Protein AF-A0A4D6L9U1-F1 (afdb_monomer_lite)

Foldseek 3Di:
DDDDPPDPPDPDPPPPVDPPDDFDKDFDPPWLVVFVVPDPDDDDDDTDGGPVNDHRMDTDPPDDDDPPDDDDDDDDD

pLDDT: mean 78.32, std 23.48, range [31.67, 97.62]

Radius of gyration: 17.86 Å; chains: 1; bounding box: 42×52×35 Å

Structure (mmCIF, N/CA/C/O backbone):
data_AF-A0A4D6L9U1-F1
#
_entry.id   AF-A0A4D6L9U1-F1
#
loop_
_atom_site.group_PDB
_atom_site.id
_atom_site.type_symbol
_atom_site.label_atom_id
_atom_site.label_alt_id
_atom_site.label_comp_id
_atom_site.label_asym_id
_atom_site.label_entity_id
_atom_site.label_seq_id
_atom_site.pdbx_PDB_ins_code
_atom_site.Cartn_x
_atom_site.Cartn_y
_atom_site.Cartn_z
_atom_site.occupancy
_atom_site.B_iso_or_equiv
_atom_s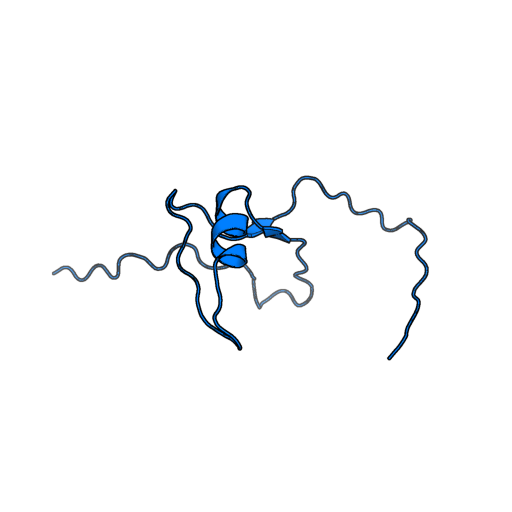ite.auth_seq_id
_atom_site.auth_comp_id
_atom_site.auth_asym_id
_atom_site.auth_atom_id
_atom_site.pdbx_PDB_model_num
ATOM 1 N N . MET A 1 1 ? -25.356 32.116 7.201 1.00 34.03 1 MET A N 1
ATOM 2 C CA . MET A 1 1 ? -25.801 31.010 8.070 1.00 34.03 1 MET A CA 1
ATOM 3 C C . MET A 1 1 ? -25.066 29.760 7.644 1.00 34.03 1 MET A C 1
ATOM 5 O O . MET A 1 1 ? -25.059 29.415 6.472 1.00 34.03 1 MET A O 1
ATOM 9 N N . THR A 1 2 ? -24.337 29.215 8.598 1.00 33.41 2 THR A N 1
ATOM 10 C CA . THR A 1 2 ? -23.317 28.179 8.505 1.00 33.41 2 THR A CA 1
ATOM 11 C C . THR A 1 2 ? -23.952 26.812 8.286 1.00 33.41 2 THR A C 1
ATOM 13 O O . THR A 1 2 ? -24.824 26.443 9.060 1.00 33.41 2 THR A O 1
ATOM 16 N N . LEU A 1 3 ? -23.463 26.041 7.315 1.00 32.47 3 LEU A N 1
ATOM 17 C CA . LEU A 1 3 ? -23.403 24.581 7.409 1.00 32.47 3 LEU A CA 1
ATOM 18 C C . LEU A 1 3 ? -22.082 24.130 6.779 1.00 32.47 3 LEU A C 1
ATOM 20 O O . LEU A 1 3 ? -21.952 23.893 5.583 1.00 32.47 3 LEU A O 1
ATOM 24 N N . THR A 1 4 ? -21.072 24.091 7.638 1.00 34.44 4 THR A N 1
ATOM 25 C CA . THR A 1 4 ? -19.797 23.405 7.463 1.00 34.44 4 THR A CA 1
ATOM 26 C C . THR A 1 4 ? -20.046 21.908 7.285 1.00 34.44 4 THR A C 1
ATOM 28 O O . THR A 1 4 ? -20.307 21.209 8.262 1.00 34.44 4 THR A O 1
ATOM 31 N N . CYS A 1 5 ? -19.919 21.397 6.059 1.00 32.66 5 CYS A N 1
ATOM 32 C CA . CYS A 1 5 ? -19.652 19.976 5.835 1.00 32.66 5 CYS A CA 1
ATOM 33 C C . CYS A 1 5 ? -18.147 19.754 6.051 1.00 32.66 5 CYS A C 1
ATOM 35 O O . CYS A 1 5 ? -17.329 19.813 5.137 1.00 32.66 5 CYS A O 1
ATOM 37 N N . LEU A 1 6 ? -17.782 19.655 7.326 1.00 33.16 6 LEU A N 1
ATOM 38 C CA . LEU A 1 6 ? -16.445 19.339 7.803 1.00 33.16 6 LEU A CA 1
ATOM 39 C C . LEU A 1 6 ? -16.159 17.841 7.577 1.00 33.16 6 LEU A C 1
ATOM 41 O O . LEU A 1 6 ? -16.970 16.999 7.946 1.00 33.16 6 LEU A O 1
ATOM 45 N N . HIS A 1 7 ? -14.960 17.555 7.058 1.00 31.67 7 HIS A N 1
ATOM 46 C CA . HIS A 1 7 ? -14.252 16.263 7.072 1.00 31.67 7 HIS A CA 1
ATOM 47 C C . HIS A 1 7 ? -14.619 15.178 6.045 1.00 31.67 7 HIS A C 1
ATOM 49 O O . HIS A 1 7 ? -14.820 14.020 6.396 1.00 31.67 7 HIS A O 1
ATOM 55 N N . VAL A 1 8 ? -14.473 15.487 4.752 1.00 35.69 8 VAL A N 1
ATOM 56 C CA . VAL A 1 8 ? -13.891 14.495 3.828 1.00 35.69 8 VAL A CA 1
ATOM 57 C C . VAL A 1 8 ? -12.370 14.617 3.951 1.00 35.69 8 VAL A C 1
ATOM 59 O O . VAL A 1 8 ? -11.742 15.477 3.334 1.00 35.69 8 VAL A O 1
ATOM 62 N N . GLN A 1 9 ? -11.770 13.827 4.843 1.00 35.50 9 GLN A N 1
ATOM 63 C CA . GLN A 1 9 ? -10.315 13.723 4.944 1.00 35.50 9 GLN A CA 1
ATOM 64 C C . GLN A 1 9 ? -9.756 13.227 3.603 1.00 35.50 9 GLN A C 1
ATOM 66 O O . GLN A 1 9 ? -9.938 12.070 3.248 1.00 35.50 9 GLN A O 1
ATOM 71 N N . LYS A 1 10 ? -9.056 14.141 2.917 1.00 33.78 10 LYS A N 1
ATOM 72 C CA . LYS A 1 10 ? -8.105 13.934 1.813 1.00 33.78 10 LYS A CA 1
ATOM 73 C C . LYS A 1 10 ? -8.712 13.227 0.582 1.00 33.78 10 LYS A C 1
ATOM 75 O O . LYS A 1 10 ? -8.814 12.003 0.571 1.00 33.78 10 LYS A O 1
ATOM 80 N N . PRO A 1 11 ? -9.080 13.966 -0.485 1.00 37.34 11 PRO A N 1
ATOM 81 C CA . PRO A 1 11 ? -9.490 13.332 -1.726 1.00 37.34 11 PRO A CA 1
ATOM 82 C C . PRO A 1 11 ? -8.307 12.519 -2.243 1.00 37.34 11 PRO A C 1
ATOM 84 O O . PRO A 1 11 ? -7.196 13.030 -2.390 1.00 37.34 11 PRO A O 1
ATOM 87 N N . TRP A 1 12 ? -8.552 11.238 -2.481 1.00 48.03 12 TRP A N 1
ATOM 88 C CA . TRP A 1 12 ? -7.698 10.397 -3.292 1.00 48.03 12 TRP A CA 1
ATOM 89 C C . TRP A 1 12 ? -7.350 11.160 -4.570 1.00 48.03 12 TRP A C 1
ATOM 91 O O . TRP A 1 12 ? -8.205 11.342 -5.429 1.00 48.03 12 TRP A O 1
ATOM 101 N N . HIS A 1 13 ? -6.105 11.605 -4.724 1.00 44.59 13 HIS A N 1
ATOM 102 C CA . HIS A 1 13 ? -5.623 12.135 -6.001 1.00 44.59 13 HIS A CA 1
ATOM 103 C C . HIS A 1 13 ? -5.322 10.973 -6.970 1.00 44.59 13 HIS A C 1
ATOM 105 O O . HIS A 1 13 ? -4.308 10.956 -7.659 1.00 44.59 13 HIS A O 1
ATOM 111 N N . PHE A 1 14 ? -6.213 9.979 -7.036 1.00 45.28 14 PHE A N 1
ATOM 112 C CA . PHE A 1 14 ? -6.335 9.144 -8.221 1.00 45.28 14 PHE A CA 1
ATOM 113 C C . PHE A 1 14 ? -7.116 9.979 -9.228 1.00 45.28 14 PHE A C 1
ATOM 115 O O . PHE A 1 14 ? -8.343 10.026 -9.198 1.00 45.28 14 PHE A O 1
ATOM 122 N N . SER A 1 15 ? -6.394 10.715 -10.072 1.00 38.78 15 SER A N 1
ATOM 123 C CA . SER A 1 15 ? -7.022 11.367 -11.214 1.00 38.78 15 SER A CA 1
ATOM 124 C C . SER A 1 15 ? -7.565 10.272 -12.132 1.00 38.78 15 SER A C 1
ATOM 126 O O . SER A 1 15 ? -6.795 9.578 -12.797 1.00 38.78 15 SER A O 1
ATOM 128 N N . VAL A 1 16 ? -8.890 10.103 -12.138 1.00 47.56 16 VAL A N 1
ATOM 129 C CA . VAL A 1 16 ? -9.618 9.218 -13.067 1.00 47.56 16 VAL A CA 1
ATOM 130 C C . VAL A 1 16 ? -9.366 9.628 -14.529 1.00 47.56 16 VAL A C 1
ATOM 132 O O . VAL A 1 16 ? -9.523 8.812 -15.431 1.00 47.56 16 VAL A O 1
ATOM 135 N N . ASP A 1 17 ? -8.862 10.845 -14.759 1.00 45.09 17 ASP A N 1
ATOM 136 C CA . ASP A 1 17 ? -8.536 11.387 -16.080 1.00 45.09 17 ASP A CA 1
ATOM 137 C C . ASP A 1 17 ? -7.172 10.932 -16.633 1.00 45.09 17 ASP A C 1
ATOM 139 O O . ASP A 1 17 ? -6.779 11.352 -17.722 1.00 45.09 17 ASP A O 1
ATOM 143 N N . ASN A 1 18 ? -6.426 10.073 -15.923 1.00 48.66 18 ASN A N 1
ATOM 144 C CA . ASN A 1 18 ? -5.202 9.472 -16.454 1.00 48.66 18 ASN A CA 1
ATOM 145 C C . ASN A 1 18 ? -5.294 7.933 -16.467 1.00 48.66 18 ASN A C 1
ATOM 147 O O . ASN A 1 18 ? -5.101 7.304 -15.420 1.00 48.66 18 ASN A O 1
ATOM 151 N N . PRO A 1 19 ? -5.492 7.296 -17.641 1.00 52.69 19 PRO A N 1
ATOM 152 C CA . PRO A 1 19 ? -5.590 5.838 -17.772 1.00 52.69 19 PRO A CA 1
ATOM 153 C C . PRO A 1 19 ? -4.280 5.085 -17.451 1.00 52.69 19 PRO A C 1
ATOM 155 O O . PRO A 1 19 ? -4.220 3.869 -17.608 1.00 52.69 19 PRO A O 1
ATOM 158 N N . ARG A 1 20 ? -3.225 5.788 -17.009 1.00 50.00 20 ARG A N 1
ATOM 159 C CA . ARG A 1 20 ? -1.914 5.240 -16.615 1.00 50.00 20 ARG A CA 1
ATOM 160 C C . ARG A 1 20 ? -1.517 5.544 -15.163 1.00 50.00 20 ARG A C 1
ATOM 162 O O . ARG A 1 20 ? -0.328 5.552 -14.848 1.00 50.00 20 ARG A O 1
ATOM 169 N N . SER A 1 21 ? -2.463 5.844 -14.270 1.00 70.81 21 SER A N 1
ATOM 170 C CA . SER A 1 21 ? -2.119 6.028 -12.852 1.00 70.81 21 SER A CA 1
ATOM 171 C C . SER A 1 21 ? -1.870 4.673 -12.172 1.00 70.81 21 SER A C 1
ATOM 173 O O . SER A 1 21 ? -2.786 3.961 -11.773 1.00 70.81 21 SER A O 1
ATOM 175 N N . HIS A 1 22 ? -0.595 4.300 -12.058 1.00 77.56 22 HIS A N 1
ATOM 176 C CA . HIS A 1 22 ? -0.144 3.157 -11.265 1.00 77.56 22 HIS A CA 1
ATOM 177 C C . HIS A 1 22 ? 0.565 3.672 -10.013 1.00 77.56 22 HIS A C 1
ATOM 179 O O . HIS A 1 22 ? 1.286 4.668 -10.073 1.00 77.56 22 HIS A O 1
ATOM 185 N N . GLY A 1 23 ? 0.377 2.996 -8.882 1.00 84.25 23 GLY A N 1
ATOM 186 C CA . GLY A 1 23 ? 1.033 3.343 -7.627 1.00 84.25 23 GLY A CA 1
ATOM 187 C C . GLY A 1 23 ? 1.528 2.099 -6.907 1.00 84.25 23 GLY A C 1
ATOM 188 O O . GLY A 1 23 ? 0.882 1.052 -6.954 1.00 84.25 23 GLY A O 1
ATOM 189 N N . ILE A 1 24 ? 2.675 2.225 -6.243 1.00 88.75 24 ILE A N 1
ATOM 190 C CA . ILE A 1 24 ? 3.152 1.235 -5.281 1.00 88.75 24 ILE A CA 1
ATOM 191 C C . ILE A 1 24 ? 2.845 1.771 -3.887 1.00 88.75 24 ILE A C 1
ATOM 193 O O . ILE A 1 24 ? 3.274 2.869 -3.526 1.00 88.75 24 ILE A O 1
ATOM 197 N N . PHE A 1 25 ? 2.106 0.983 -3.114 1.00 93.12 25 PHE A N 1
ATOM 198 C CA . PHE A 1 25 ? 1.651 1.344 -1.778 1.00 93.12 25 PHE A CA 1
ATOM 199 C C . PHE A 1 25 ? 2.149 0.339 -0.747 1.00 93.12 25 PHE A C 1
ATOM 201 O O . PHE A 1 25 ? 2.338 -0.842 -1.044 1.00 93.12 25 PHE A O 1
ATOM 208 N N . ARG A 1 26 ? 2.298 0.808 0.488 1.00 94.44 26 ARG A N 1
ATOM 209 C CA . ARG A 1 26 ? 2.609 -0.016 1.659 1.00 94.44 26 ARG A CA 1
ATOM 210 C C . ARG A 1 26 ? 1.670 0.320 2.804 1.00 94.44 26 ARG A C 1
ATOM 212 O O . ARG A 1 26 ? 1.180 1.442 2.897 1.00 94.44 26 ARG A O 1
ATOM 219 N N . LEU A 1 27 ? 1.482 -0.623 3.724 1.00 95.44 27 LEU A N 1
ATOM 220 C CA . LEU A 1 27 ? 0.885 -0.306 5.020 1.00 95.44 27 LEU A CA 1
ATOM 221 C C . LEU A 1 27 ? 1.833 0.585 5.827 1.00 95.44 27 LEU A C 1
ATOM 223 O O . LEU A 1 27 ? 3.060 0.420 5.787 1.00 95.44 27 LEU A O 1
ATOM 227 N N . THR A 1 28 ? 1.260 1.521 6.577 1.00 94.56 28 THR A N 1
ATOM 228 C CA . THR A 1 28 ? 2.031 2.306 7.541 1.00 94.56 28 THR A CA 1
ATOM 229 C C . THR A 1 28 ? 2.410 1.439 8.742 1.00 94.56 28 THR A C 1
ATOM 231 O O . THR A 1 28 ? 1.679 0.531 9.150 1.00 94.56 28 THR A O 1
ATOM 234 N N . THR A 1 29 ? 3.576 1.725 9.319 1.00 91.88 29 THR A N 1
ATOM 235 C CA . THR A 1 29 ? 4.126 0.995 10.466 1.00 91.88 29 THR A CA 1
ATOM 236 C C . THR A 1 29 ? 4.426 1.995 11.579 1.00 91.88 29 THR A C 1
ATOM 238 O O . THR A 1 29 ? 5.127 2.967 11.304 1.00 91.88 29 THR A O 1
ATOM 241 N N . PRO A 1 30 ? 3.943 1.775 12.815 1.00 91.94 30 PRO A N 1
ATOM 242 C CA . PRO A 1 30 ? 3.148 0.622 13.260 1.00 91.94 30 PRO A CA 1
ATOM 243 C C . PRO A 1 30 ? 1.636 0.722 12.962 1.00 91.94 30 PRO A C 1
ATOM 245 O O . PRO A 1 30 ? 0.954 -0.302 13.014 1.00 91.94 30 PRO A O 1
ATOM 248 N N . GLY A 1 31 ? 1.118 1.916 12.646 1.00 93.50 31 GLY A N 1
ATOM 249 C CA . GLY A 1 31 ? -0.317 2.236 12.599 1.00 93.50 31 GLY A CA 1
ATOM 250 C C . GLY A 1 31 ? -1.168 1.302 11.733 1.00 93.50 31 GLY A C 1
ATOM 251 O O . GLY A 1 31 ? -1.902 0.465 12.263 1.00 93.50 31 GLY A O 1
ATOM 252 N N . 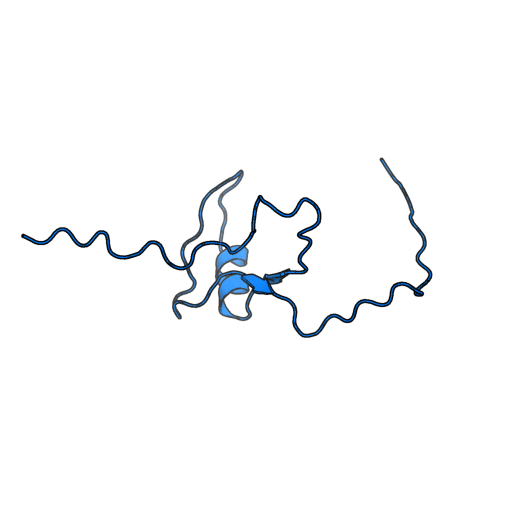GLY A 1 32 ? -1.069 1.413 10.408 1.00 94.19 32 GLY A N 1
ATOM 253 C CA . GLY A 1 32 ? -1.866 0.623 9.467 1.00 94.19 32 GLY A CA 1
ATOM 254 C C . GLY A 1 32 ? -1.679 -0.886 9.616 1.00 94.19 32 GLY A C 1
ATOM 255 O O . GLY A 1 32 ? -2.655 -1.637 9.580 1.00 94.19 32 GLY A O 1
ATOM 256 N N . MET A 1 33 ? -0.448 -1.340 9.878 1.00 95.31 33 MET A N 1
ATOM 257 C CA . MET A 1 33 ? -0.178 -2.750 10.174 1.00 95.31 33 MET A CA 1
ATOM 258 C C . MET A 1 33 ? -0.958 -3.259 11.392 1.00 95.31 33 MET A C 1
ATOM 260 O O . MET A 1 33 ? -1.474 -4.376 11.348 1.00 95.31 33 MET A O 1
ATOM 264 N N . SER A 1 34 ? -1.060 -2.470 12.467 1.00 94.62 34 SER A N 1
ATOM 265 C CA . SER A 1 34 ? -1.813 -2.870 13.664 1.00 94.62 34 SER A CA 1
ATOM 266 C C . SER A 1 34 ? -3.313 -3.009 13.386 1.00 94.62 34 SER A C 1
ATOM 268 O O . SER A 1 34 ? -3.901 -4.029 13.744 1.00 94.62 34 SER A O 1
ATOM 270 N N . VAL A 1 35 ? -3.902 -2.044 12.666 1.00 95.50 35 VAL A N 1
ATOM 271 C CA . VAL A 1 35 ? -5.335 -2.014 12.330 1.00 95.50 35 VAL A CA 1
ATOM 272 C C . VAL A 1 35 ? -5.730 -3.240 11.510 1.00 95.50 35 VAL A C 1
ATOM 274 O O . VAL A 1 35 ? -6.703 -3.920 11.837 1.00 95.50 35 VAL A O 1
ATOM 277 N N . ILE A 1 36 ? -4.964 -3.550 10.460 1.00 95.62 36 ILE A N 1
ATOM 278 C CA . ILE A 1 36 ? -5.287 -4.668 9.567 1.00 95.62 36 ILE A CA 1
ATOM 279 C C . ILE A 1 36 ? -5.061 -6.016 10.259 1.00 95.62 36 ILE A C 1
ATOM 281 O O . ILE A 1 36 ? -5.910 -6.898 10.157 1.00 95.62 36 ILE A O 1
ATOM 285 N N . ARG A 1 37 ? -3.967 -6.181 11.018 1.00 95.12 37 ARG A N 1
ATOM 286 C CA . ARG A 1 37 ? -3.672 -7.450 11.713 1.00 95.12 37 ARG A CA 1
ATOM 287 C C . ARG A 1 37 ? -4.707 -7.820 12.774 1.00 95.12 37 ARG A C 1
ATOM 289 O O . ARG A 1 37 ? -4.908 -9.002 13.030 1.00 95.12 37 ARG A O 1
ATOM 296 N N . GLN A 1 38 ? -5.324 -6.833 13.416 1.00 94.94 38 GLN A N 1
ATOM 297 C CA . GLN A 1 38 ? -6.303 -7.061 14.482 1.00 94.94 38 GLN A CA 1
ATOM 298 C C . GLN A 1 38 ? -7.729 -7.266 13.949 1.00 94.94 38 GLN A C 1
ATOM 300 O O . GLN A 1 38 ? -8.614 -7.663 14.707 1.00 94.94 38 GLN A O 1
ATOM 305 N N . CYS A 1 39 ? -7.973 -7.031 12.656 1.00 95.00 39 CYS A N 1
ATOM 306 C CA . CYS A 1 39 ? -9.301 -7.181 12.083 1.00 95.00 39 CYS A CA 1
ATOM 307 C C . CYS A 1 39 ? -9.650 -8.645 11.793 1.00 95.00 39 CYS A C 1
ATOM 309 O O . CYS A 1 39 ? -8.921 -9.359 11.109 1.00 95.00 39 CYS A O 1
ATOM 311 N N . GLN A 1 40 ? -10.814 -9.077 12.278 1.00 97.62 40 GLN A N 1
ATOM 312 C CA . GLN A 1 40 ? -11.340 -10.429 12.058 1.00 97.62 40 GLN A CA 1
ATOM 313 C C . GLN A 1 40 ? -12.493 -10.478 11.048 1.00 97.62 40 GLN A C 1
ATOM 315 O O . GLN A 1 40 ? -12.954 -11.565 10.699 1.00 97.62 40 GLN A O 1
ATOM 320 N N . GLN A 1 41 ? -12.966 -9.328 10.562 1.00 97.31 41 GLN A N 1
ATOM 321 C CA . GLN A 1 41 ? -14.074 -9.282 9.612 1.00 97.31 41 GLN A CA 1
ATOM 322 C C . GLN A 1 41 ? -13.670 -9.915 8.272 1.00 97.31 41 GLN A C 1
ATOM 324 O O . GLN A 1 41 ? -12.503 -9.923 7.873 1.00 97.31 41 GLN A O 1
ATOM 329 N N . ARG A 1 42 ? -14.651 -10.507 7.594 1.00 95.69 42 ARG A N 1
ATOM 330 C CA . ARG A 1 42 ? -14.487 -11.170 6.296 1.00 95.69 42 ARG A CA 1
ATOM 331 C C . ARG A 1 42 ? -15.279 -10.414 5.237 1.00 95.69 42 ARG A C 1
ATOM 333 O O . ARG A 1 42 ? -16.233 -9.712 5.557 1.00 95.69 42 ARG A O 1
ATOM 340 N N . GLY A 1 43 ? -14.891 -10.588 3.976 1.00 96.06 43 GLY A N 1
ATOM 341 C CA . GLY A 1 43 ? -15.454 -9.820 2.866 1.00 96.06 43 GLY A CA 1
ATOM 342 C C . GLY A 1 43 ? -15.004 -8.358 2.884 1.00 96.06 43 GLY A C 1
ATOM 343 O O . GLY A 1 43 ? -14.143 -7.965 3.672 1.00 96.06 43 GLY A O 1
ATOM 344 N N . PHE A 1 44 ? -15.575 -7.551 1.995 1.00 96.38 44 PHE A N 1
ATOM 345 C CA . PHE A 1 44 ? -15.247 -6.131 1.896 1.00 96.38 44 PHE A CA 1
ATOM 346 C C . PHE A 1 44 ? -15.922 -5.339 3.017 1.00 96.38 44 PHE A C 1
ATOM 348 O O . PHE A 1 44 ? -17.142 -5.380 3.162 1.00 96.38 44 PHE A O 1
ATOM 355 N N . HIS A 1 45 ? -15.124 -4.612 3.796 1.00 96.44 45 HIS A N 1
ATOM 356 C CA . HIS A 1 45 ? -15.592 -3.790 4.907 1.00 96.44 45 HIS A CA 1
ATOM 357 C C . HIS A 1 45 ? -14.645 -2.597 5.138 1.00 96.44 45 HIS A C 1
ATOM 359 O O . HIS A 1 45 ? -13.477 -2.651 4.742 1.00 96.44 45 HIS A O 1
ATOM 365 N N . PRO A 1 46 ? -15.133 -1.499 5.741 1.00 95.50 46 PRO A N 1
ATOM 366 C CA . PRO A 1 46 ? -14.313 -0.330 6.047 1.00 95.50 46 PRO A CA 1
ATOM 367 C C . PRO A 1 46 ? -13.435 -0.536 7.293 1.00 95.50 46 PRO A C 1
ATOM 369 O O . PRO A 1 46 ? -13.764 -1.322 8.180 1.00 95.50 46 PRO A O 1
ATOM 372 N N . HIS A 1 47 ? -12.358 0.248 7.394 1.00 93.56 47 HIS A N 1
ATOM 373 C CA . HIS A 1 47 ? -11.497 0.326 8.577 1.00 93.56 47 HIS A CA 1
ATOM 374 C C . HIS A 1 47 ? -11.399 1.758 9.102 1.00 93.56 47 HIS A C 1
ATOM 376 O O . HIS A 1 47 ? -11.307 2.710 8.327 1.00 93.56 47 HIS A O 1
ATOM 382 N N . ASN A 1 48 ? -11.349 1.890 10.426 1.00 90.62 48 ASN A N 1
ATOM 383 C CA . ASN A 1 48 ? -11.021 3.151 11.081 1.00 90.62 48 ASN A CA 1
ATOM 384 C C . ASN A 1 48 ? -9.523 3.456 10.939 1.00 90.62 48 ASN A C 1
ATOM 386 O O . ASN A 1 48 ? -8.704 2.540 10.832 1.00 90.62 48 ASN A O 1
ATOM 390 N N . GLN A 1 49 ? -9.166 4.742 10.981 1.00 89.75 49 GLN A N 1
ATOM 391 C CA . GLN A 1 49 ? -7.766 5.166 11.067 1.00 89.75 49 GLN A CA 1
ATOM 392 C C . GLN A 1 49 ? -7.101 4.598 12.333 1.00 89.75 49 GLN A C 1
ATOM 394 O O . GLN A 1 49 ? -7.794 4.331 13.323 1.00 89.75 49 GLN A O 1
ATOM 399 N N . PRO A 1 50 ? -5.772 4.399 12.328 1.00 91.38 50 PRO A N 1
ATOM 400 C CA . PRO A 1 50 ? -5.055 4.002 13.525 1.00 91.38 50 PRO A CA 1
ATOM 401 C C . PRO A 1 50 ? -5.178 5.082 14.624 1.00 91.38 50 PRO A C 1
ATOM 403 O O . PRO A 1 50 ? -5.493 6.236 14.326 1.00 91.38 50 PRO A O 1
ATOM 406 N N . PRO A 1 51 ? -4.932 4.735 15.903 1.00 87.62 51 PRO A N 1
ATOM 407 C CA . PRO A 1 51 ? -5.161 5.640 17.038 1.00 87.62 51 PRO A CA 1
ATOM 408 C C . PRO A 1 51 ? -4.359 6.949 17.008 1.00 87.62 51 PRO A C 1
ATOM 410 O O . PRO A 1 51 ? -4.736 7.915 17.662 1.00 87.62 51 PRO A O 1
ATOM 413 N N . ASP A 1 52 ? -3.254 6.976 16.263 1.00 86.75 52 ASP A N 1
ATOM 414 C CA . ASP A 1 52 ? -2.409 8.152 16.042 1.00 86.75 52 ASP A CA 1
ATOM 415 C C . ASP A 1 52 ? -2.976 9.121 14.983 1.00 86.75 52 ASP A C 1
ATOM 417 O O . ASP A 1 52 ? -2.410 10.191 14.760 1.00 86.75 52 ASP A O 1
ATOM 421 N N . GLY A 1 53 ? -4.088 8.766 14.331 1.00 87.81 53 GLY A N 1
ATOM 422 C CA . GLY A 1 53 ? -4.703 9.546 13.256 1.00 87.81 53 GLY A CA 1
ATOM 423 C C . GLY A 1 53 ? -3.950 9.475 11.924 1.00 87.81 53 GLY A C 1
ATOM 424 O O . GLY A 1 53 ? -4.265 10.233 11.004 1.00 87.81 53 GLY A O 1
ATOM 425 N N . GLY A 1 54 ? -2.954 8.591 11.803 1.00 90.94 54 GLY A N 1
ATOM 426 C CA . GLY A 1 54 ? -2.220 8.373 10.561 1.00 90.94 54 GLY A CA 1
ATOM 427 C C . GLY A 1 54 ? -3.066 7.687 9.475 1.00 90.94 54 GLY A C 1
ATOM 428 O O . GLY A 1 54 ? -4.152 7.167 9.735 1.00 90.94 54 GLY A O 1
ATOM 429 N N . PRO A 1 55 ? -2.600 7.646 8.219 1.00 93.25 55 PRO A N 1
ATOM 430 C CA . PRO A 1 55 ? -3.251 6.840 7.194 1.00 93.25 55 PRO A CA 1
ATOM 431 C C . PRO A 1 55 ? -2.933 5.345 7.389 1.00 93.25 55 PRO A C 1
ATOM 433 O O . PRO A 1 55 ? -1.899 4.979 7.949 1.00 93.25 55 PRO A O 1
ATOM 436 N N . ILE A 1 56 ? -3.805 4.456 6.903 1.00 95.38 56 ILE A N 1
ATOM 437 C CA . ILE A 1 56 ? -3.582 2.994 6.952 1.00 95.38 56 ILE A CA 1
ATOM 438 C C . ILE A 1 56 ? -2.494 2.561 5.953 1.00 95.38 56 ILE A C 1
ATOM 440 O O . ILE A 1 56 ? -1.722 1.640 6.220 1.00 95.38 56 ILE A O 1
ATOM 444 N N . TYR A 1 57 ? -2.413 3.230 4.808 1.00 94.56 57 TYR A N 1
ATOM 445 C CA . TYR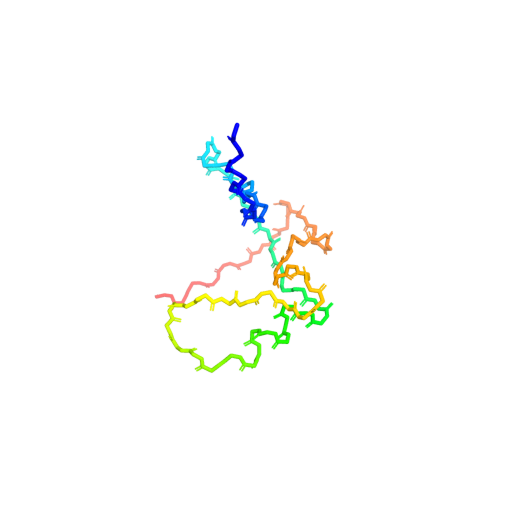 A 1 57 ? -1.434 2.976 3.755 1.00 94.56 57 TYR A CA 1
ATOM 446 C C . TYR A 1 57 ? -0.814 4.297 3.291 1.00 94.56 57 TYR A C 1
ATOM 448 O O . TYR A 1 57 ? -1.399 5.363 3.475 1.00 94.56 57 TYR A O 1
ATOM 456 N N . ASP A 1 58 ? 0.362 4.212 2.681 1.00 93.19 58 ASP A N 1
ATOM 457 C CA . ASP A 1 58 ? 1.068 5.341 2.076 1.00 93.19 58 ASP A CA 1
ATOM 458 C C . ASP A 1 58 ? 1.784 4.893 0.791 1.00 93.19 58 ASP A C 1
ATOM 460 O O . ASP A 1 58 ? 1.954 3.693 0.540 1.00 93.19 58 ASP A O 1
ATOM 464 N N . THR A 1 59 ? 2.190 5.853 -0.033 1.00 90.50 59 THR A N 1
ATOM 465 C CA . THR A 1 59 ? 3.055 5.622 -1.193 1.00 90.50 59 THR A CA 1
ATOM 466 C C . THR A 1 59 ? 4.438 5.128 -0.764 1.00 90.50 59 THR A C 1
ATOM 468 O O . THR A 1 59 ? 4.993 5.555 0.250 1.00 90.50 59 THR A O 1
ATOM 471 N N . CYS A 1 60 ? 5.006 4.196 -1.527 1.00 89.19 60 CYS A N 1
ATOM 472 C CA . CYS A 1 60 ? 6.357 3.706 -1.272 1.00 89.19 60 CYS A CA 1
ATOM 473 C C . CYS A 1 60 ? 7.405 4.713 -1.753 1.00 89.19 60 CYS A C 1
ATOM 475 O O . CYS A 1 60 ? 7.506 4.976 -2.948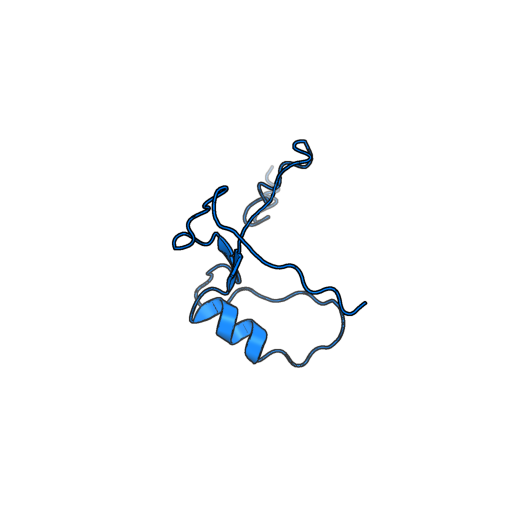 1.00 89.19 60 CYS A O 1
ATOM 477 N N . THR A 1 61 ? 8.227 5.215 -0.833 1.00 87.12 61 THR A N 1
ATOM 478 C CA . THR A 1 61 ? 9.380 6.080 -1.140 1.00 87.12 61 THR A CA 1
ATOM 479 C C . THR A 1 61 ? 10.652 5.295 -1.444 1.00 87.12 61 THR A C 1
ATOM 481 O O . THR A 1 61 ? 11.541 5.803 -2.117 1.00 87.12 61 THR A O 1
ATOM 484 N N . ASP A 1 62 ? 10.723 4.045 -0.984 1.00 88.44 62 ASP A N 1
ATOM 485 C CA . ASP A 1 62 ? 11.959 3.252 -0.971 1.00 88.44 62 ASP A CA 1
ATOM 486 C C . ASP A 1 62 ? 12.005 2.229 -2.120 1.00 88.44 62 ASP A C 1
ATOM 488 O O . ASP A 1 62 ? 12.734 1.239 -2.066 1.00 88.44 62 ASP A O 1
ATOM 492 N N . VAL A 1 63 ? 11.191 2.441 -3.159 1.00 87.44 63 VAL A N 1
ATOM 493 C CA . VAL A 1 63 ? 11.131 1.586 -4.349 1.00 87.44 63 VAL A CA 1
ATOM 494 C C . VAL A 1 63 ? 11.631 2.361 -5.555 1.00 87.44 63 VAL A C 1
ATOM 496 O O . VAL A 1 63 ? 11.127 3.434 -5.878 1.00 87.44 63 VAL A O 1
ATOM 499 N N . TYR A 1 64 ? 12.605 1.780 -6.248 1.00 87.81 64 TYR A N 1
ATOM 500 C CA . TYR A 1 64 ? 13.153 2.319 -7.482 1.00 87.81 64 TYR A CA 1
ATOM 501 C C . TYR A 1 64 ? 12.657 1.516 -8.687 1.00 87.81 64 TYR A C 1
ATOM 503 O O . TYR A 1 64 ? 12.723 0.287 -8.693 1.00 87.81 64 TYR A O 1
ATOM 511 N N . MET A 1 65 ? 12.182 2.219 -9.716 1.00 85.88 65 MET A N 1
ATOM 512 C CA . MET A 1 65 ? 11.731 1.615 -10.967 1.00 85.88 65 MET A CA 1
ATOM 513 C C . MET A 1 65 ? 12.878 1.575 -11.968 1.00 85.88 65 MET A C 1
ATOM 515 O O . MET A 1 65 ? 13.348 2.619 -12.414 1.00 85.88 65 MET A O 1
ATOM 519 N N . ASN A 1 66 ? 13.286 0.368 -12.352 1.00 88.00 66 ASN A N 1
ATOM 520 C CA . ASN A 1 66 ? 14.251 0.160 -13.421 1.00 88.00 66 ASN A CA 1
ATOM 521 C C . ASN A 1 66 ? 13.562 -0.528 -14.616 1.00 88.00 66 ASN A C 1
ATOM 523 O O . ASN A 1 66 ? 13.258 -1.718 -14.510 1.00 88.00 66 ASN A O 1
ATOM 527 N N . PRO A 1 67 ? 13.312 0.180 -15.735 1.00 86.62 67 PRO A N 1
ATOM 528 C CA . PRO A 1 67 ? 12.6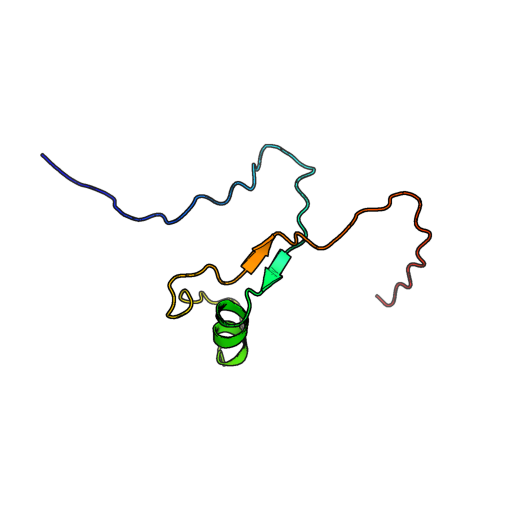69 -0.405 -16.912 1.00 86.62 67 PRO A CA 1
ATOM 529 C C . PRO A 1 67 ? 13.549 -1.436 -17.635 1.00 86.62 67 PRO A C 1
ATOM 531 O O . PRO A 1 67 ? 13.022 -2.270 -18.365 1.00 86.62 67 PRO A O 1
ATOM 534 N N . ASP A 1 68 ? 14.865 -1.409 -17.411 1.00 92.94 68 ASP A N 1
ATOM 535 C CA . ASP A 1 68 ? 15.829 -2.302 -18.064 1.00 92.94 68 ASP A CA 1
ATOM 536 C C . ASP A 1 68 ? 16.065 -3.599 -17.275 1.00 92.94 68 ASP A C 1
ATOM 538 O O . ASP A 1 68 ? 16.826 -4.477 -17.696 1.00 92.94 68 ASP A O 1
ATOM 542 N N . LEU A 1 69 ? 15.430 -3.735 -16.106 1.00 93.06 69 LEU A N 1
ATOM 543 C CA . LEU A 1 69 ? 15.536 -4.936 -15.294 1.00 93.06 69 LEU A CA 1
ATOM 544 C C . LEU A 1 69 ? 14.836 -6.101 -16.002 1.00 93.06 69 LEU A C 1
ATOM 546 O O . LEU A 1 69 ? 13.634 -6.060 -16.256 1.00 93.06 69 LEU A O 1
ATOM 550 N N . LYS A 1 70 ? 15.581 -7.172 -16.286 1.00 93.50 70 LYS A N 1
ATOM 551 C CA . LYS A 1 70 ? 14.998 -8.416 -16.796 1.00 93.50 70 LYS A CA 1
ATOM 552 C C . LYS A 1 70 ? 14.244 -9.121 -15.672 1.00 93.50 70 LYS A C 1
ATOM 554 O O . LYS A 1 70 ? 14.798 -9.314 -14.592 1.00 93.50 70 LYS A O 1
ATOM 559 N N . PHE A 1 71 ? 13.010 -9.524 -15.944 1.00 91.06 71 PHE A N 1
ATOM 560 C CA . PHE A 1 71 ? 12.192 -10.315 -15.032 1.00 91.06 71 PHE A CA 1
ATOM 561 C C . PHE A 1 71 ? 11.539 -11.472 -15.787 1.00 91.06 71 PHE A C 1
ATOM 563 O O . PHE A 1 71 ? 11.140 -11.323 -16.942 1.00 91.06 71 PHE A O 1
ATOM 570 N N . ASP A 1 72 ? 11.422 -12.612 -15.114 1.00 95.12 72 ASP A N 1
ATOM 571 C CA . ASP A 1 72 ? 10.713 -13.777 -15.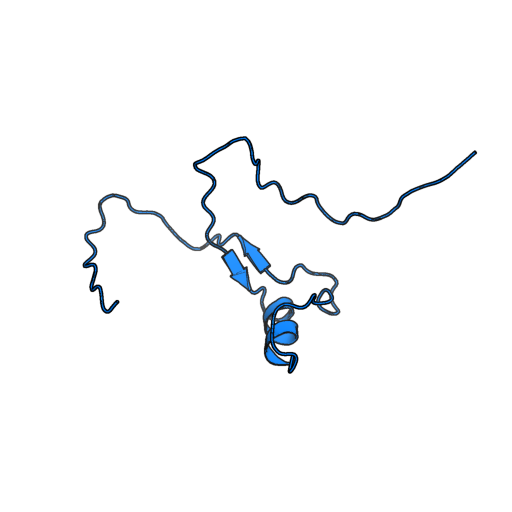629 1.00 95.12 72 ASP A CA 1
ATOM 572 C C . ASP A 1 72 ? 9.266 -13.754 -15.134 1.00 95.12 72 ASP A C 1
ATOM 574 O O . ASP A 1 72 ? 8.995 -13.491 -13.960 1.00 95.12 72 ASP A O 1
ATOM 578 N N . VAL A 1 73 ? 8.324 -14.042 -16.032 1.00 94.19 73 VAL A N 1
ATOM 579 C CA . VAL A 1 73 ? 6.907 -14.198 -15.689 1.00 94.19 73 VAL A CA 1
ATOM 580 C C . VAL A 1 73 ? 6.575 -15.680 -15.713 1.00 94.19 73 VAL A C 1
ATOM 582 O O . VAL A 1 73 ? 6.670 -16.325 -16.755 1.00 94.19 73 VAL A O 1
ATOM 585 N N . ILE A 1 74 ? 6.163 -16.211 -14.565 1.00 95.75 74 ILE A N 1
ATOM 586 C CA . ILE A 1 74 ? 5.659 -17.578 -14.446 1.00 95.75 74 ILE A CA 1
ATOM 587 C C . ILE A 1 74 ? 4.153 -17.484 -14.230 1.00 95.75 74 ILE A C 1
ATOM 589 O O . ILE A 1 74 ? 3.697 -17.006 -13.193 1.00 95.75 74 ILE A O 1
ATOM 593 N N . ASP A 1 75 ? 3.388 -17.916 -15.226 1.00 94.69 75 ASP A N 1
ATOM 594 C CA . ASP A 1 75 ? 1.930 -17.954 -15.163 1.00 94.69 75 ASP A CA 1
ATOM 595 C C . ASP A 1 75 ? 1.456 -19.341 -14.707 1.00 94.69 75 ASP A C 1
ATOM 597 O O . ASP A 1 75 ? 1.872 -20.353 -15.269 1.00 94.69 75 ASP A O 1
ATOM 601 N N . LEU A 1 76 ? 0.609 -19.378 -13.675 1.00 96.62 76 LEU A N 1
ATOM 602 C CA . LEU A 1 76 ? 0.064 -20.599 -13.062 1.00 96.62 76 LEU A CA 1
ATOM 603 C C . LEU A 1 76 ? -1.474 -20.672 -13.142 1.00 96.62 76 LEU A C 1
ATOM 605 O O . LEU A 1 76 ? -2.076 -21.464 -12.417 1.00 96.62 76 LEU A O 1
ATOM 609 N N . ARG A 1 77 ? -2.106 -19.786 -13.923 1.00 91.56 77 ARG A N 1
ATOM 610 C CA . ARG A 1 77 ? -3.570 -19.646 -14.010 1.00 91.56 77 ARG A CA 1
ATOM 611 C C . ARG A 1 77 ? -4.258 -20.784 -14.758 1.00 91.56 77 ARG A C 1
ATOM 613 O O . ARG A 1 77 ? -3.636 -21.371 -15.668 1.00 91.56 77 ARG A O 1
#

Sequence (77 aa):
MTLTCLHVQKPWHFSVDNPRSHGIFRLTTPGGMSVIRQCQQRGFHPHNQPPDGGPIYDTCTDVYMNPDLKFDVIDLR

Organism: Vigna unguiculata (NCBI:txid3917)

Secondary structure (DSSP, 8-state):
---------------TT-TT----EEE-TTHHHHHHHH----SS---PPPTT---SEEE-SS----TT---------